Protein AF-A0A6N8VXS3-F1 (afdb_monomer)

Secondary structure (DSSP, 8-state):
--SS---HHHHTT----HHHHHHHHHHHHHHHHHHHHHHT-SSGGGTTT-GGG--PPPPPTT-GGGG---HHHHPPP---TTS-SS----S----S---HHHHHHHHHHHHHHHT--B-------TT--STTHHHHHHHHHHHTTT-SPTTSB-

Nearest PDB structures (foldseek):
  6s6u-assembly1_A  TM=8.192E-01  e=1.376E-05  Azospirillum brasilense
  7mfm-assembly1_G  TM=8.633E-01  e=5.269E-05  Bacillus subtilis
  1ofd-assembly2_B  TM=7.639E-01  e=1.146E-05  Synechocystis sp. PCC 6803
  1ofe-assembly2_B  TM=7.654E-01  e=9.701E-05  Synechocystis sp. PCC 6803
  1ea0-assembly2_B  TM=8.377E-01  e=3.093E-04  Azospirillum brasilense

Radius of gyration: 27.52 Å; Cα contacts (8 Å, |Δi|>4): 90; chains: 1; bounding box: 52×42×77 Å

Sequence (154 aa):
MGVATQREDLRAKYFGKPQMLIDFLLHVAEEVRVILAELGYRSLDEIIGRTDLLQQVPPRSGERAGLVDLAQLLAPIEADPEFPRMRVQERNDRRHDIPLDDELLPILEPHIAREEHISAKFDISNEHRTVGARVSGRIAQQYGDLGMQRGTIE

Mean predicted aligned error: 8.34 Å

Structure (mmCIF, N/CA/C/O backbone):
data_AF-A0A6N8VXS3-F1
#
_entry.id   AF-A0A6N8VXS3-F1
#
loop_
_atom_site.group_PDB
_atom_site.id
_atom_site.type_symbol
_atom_site.label_atom_id
_atom_site.label_alt_id
_atom_site.label_comp_id
_atom_site.label_asym_id
_atom_site.label_entity_id
_atom_site.label_seq_id
_atom_site.pdbx_PDB_ins_code
_atom_site.Cartn_x
_atom_site.Cartn_y
_atom_site.Cartn_z
_atom_site.occupancy
_atom_site.B_iso_or_equiv
_atom_site.auth_seq_id
_atom_site.auth_comp_id
_atom_site.auth_asym_id
_atom_site.auth_atom_id
_atom_site.pdbx_PDB_model_num
ATOM 1 N N . MET A 1 1 ? -18.616 -15.474 -15.765 1.00 78.69 1 MET A N 1
ATOM 2 C CA . MET A 1 1 ? -17.368 -15.122 -15.061 1.00 78.69 1 MET A CA 1
ATOM 3 C C . MET A 1 1 ? -17.604 -14.704 -13.615 1.00 78.69 1 MET A C 1
ATOM 5 O O . MET A 1 1 ? -16.757 -15.015 -12.799 1.00 78.69 1 MET A O 1
ATOM 9 N N . GLY A 1 2 ? -18.711 -14.028 -13.266 1.00 90.94 2 GLY A N 1
ATOM 10 C CA . GLY A 1 2 ? -19.052 -13.787 -11.852 1.00 90.94 2 GLY A CA 1
ATOM 11 C C . GLY A 1 2 ? -18.126 -12.832 -11.093 1.00 90.94 2 GLY A C 1
ATOM 12 O O . GLY A 1 2 ? -18.222 -12.761 -9.878 1.00 90.94 2 GLY A O 1
ATOM 13 N N . VAL A 1 3 ? -17.241 -12.118 -11.800 1.00 93.31 3 VAL A N 1
ATOM 14 C CA . VAL A 1 3 ? -16.172 -11.293 -11.211 1.00 93.31 3 VAL A CA 1
ATOM 15 C C . VAL A 1 3 ? -16.710 -9.965 -10.667 1.00 93.31 3 VAL A C 1
ATOM 17 O O . VAL A 1 3 ? -16.584 -9.688 -9.484 1.00 93.31 3 VAL A O 1
ATOM 20 N N . ALA A 1 4 ? -17.344 -9.149 -11.512 1.00 95.94 4 ALA A N 1
ATOM 21 C CA . ALA A 1 4 ? -17.826 -7.810 -11.156 1.00 95.94 4 ALA A CA 1
ATOM 22 C C . ALA A 1 4 ? -19.364 -7.760 -11.130 1.00 95.94 4 ALA A C 1
ATOM 24 O O . ALA A 1 4 ? -19.996 -7.062 -11.920 1.00 95.94 4 ALA A O 1
ATOM 25 N N . THR A 1 5 ? -19.995 -8.578 -10.286 1.00 95.75 5 THR A N 1
ATOM 26 C CA . THR A 1 5 ? -21.462 -8.647 -10.190 1.00 95.75 5 THR A CA 1
ATOM 27 C C . THR A 1 5 ? -21.926 -9.067 -8.801 1.00 95.75 5 THR A C 1
ATOM 29 O O . THR A 1 5 ? -21.273 -9.873 -8.146 1.00 95.75 5 THR A O 1
ATOM 32 N N . GLN A 1 6 ? -23.078 -8.546 -8.369 1.00 96.75 6 GLN A N 1
ATOM 33 C CA . GLN A 1 6 ? -23.727 -8.930 -7.108 1.00 96.75 6 GLN A CA 1
ATOM 34 C C . GLN A 1 6 ? -24.830 -9.980 -7.290 1.00 96.75 6 GLN A C 1
ATOM 36 O O . GLN A 1 6 ? -25.273 -10.577 -6.313 1.00 96.75 6 GLN A O 1
ATOM 41 N N . ARG A 1 7 ? -25.253 -10.243 -8.534 1.00 97.50 7 ARG A N 1
ATOM 42 C CA . ARG A 1 7 ? -26.270 -11.253 -8.845 1.00 97.50 7 ARG A CA 1
ATOM 43 C C . ARG A 1 7 ? -25.775 -12.655 -8.488 1.00 97.50 7 ARG A C 1
ATOM 45 O O . ARG A 1 7 ? -24.733 -13.084 -8.988 1.00 97.50 7 ARG A O 1
ATOM 52 N N . GLU A 1 8 ? -26.542 -13.376 -7.675 1.00 96.56 8 GLU A N 1
ATOM 53 C CA . GLU A 1 8 ? -26.172 -14.700 -7.156 1.00 96.56 8 GLU A CA 1
ATOM 54 C C . GLU A 1 8 ? -25.909 -15.724 -8.269 1.00 96.56 8 GLU A C 1
ATOM 56 O O . GLU A 1 8 ? -24.877 -16.397 -8.262 1.00 96.56 8 GLU A O 1
ATOM 61 N N . ASP A 1 9 ? -26.777 -15.768 -9.286 1.00 96.44 9 ASP A N 1
ATOM 62 C CA . ASP A 1 9 ? -26.673 -16.688 -10.426 1.00 96.44 9 ASP A CA 1
ATOM 63 C C . ASP A 1 9 ? -25.391 -16.483 -11.250 1.00 96.44 9 ASP A C 1
ATOM 65 O O . ASP A 1 9 ? -24.865 -17.418 -11.862 1.00 96.44 9 ASP A O 1
ATOM 69 N N . LEU A 1 10 ? -24.866 -15.256 -11.269 1.00 96.31 10 LEU A N 1
ATOM 70 C CA . LEU A 1 10 ? -23.621 -14.926 -11.949 1.00 96.31 10 LEU A CA 1
ATOM 71 C C . LEU A 1 10 ? -22.402 -15.132 -11.046 1.00 96.31 10 LEU A C 1
ATOM 73 O O . LEU A 1 10 ? -21.382 -15.603 -11.551 1.00 96.31 10 LEU A O 1
ATOM 77 N N . ARG A 1 11 ? -22.500 -14.834 -9.742 1.00 96.31 11 ARG A N 1
ATOM 78 C CA . ARG A 1 11 ? -21.437 -15.075 -8.745 1.00 96.31 11 ARG A CA 1
ATOM 79 C C . ARG A 1 11 ? -21.108 -16.558 -8.600 1.00 96.31 1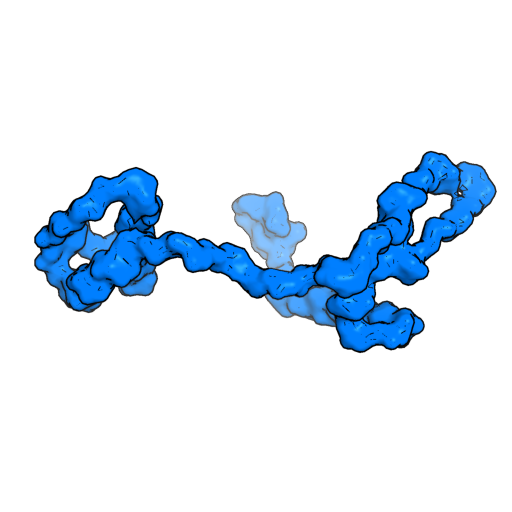1 ARG A C 1
ATOM 81 O O . ARG A 1 11 ? -19.934 -16.903 -8.536 1.00 96.31 11 ARG A O 1
ATOM 88 N N . ALA A 1 12 ? -22.114 -17.433 -8.663 1.00 95.75 12 ALA A N 1
ATOM 89 C CA . ALA A 1 12 ? -21.925 -18.887 -8.646 1.00 95.75 12 ALA A CA 1
ATOM 90 C C . ALA A 1 12 ? -21.040 -19.411 -9.800 1.00 95.75 12 ALA A C 1
ATOM 92 O O . ALA A 1 12 ? -20.533 -20.526 -9.738 1.00 95.75 12 ALA A O 1
ATOM 93 N N . LYS A 1 13 ? -20.828 -18.608 -10.853 1.00 96.00 13 LYS A N 1
ATOM 94 C CA . LYS A 1 13 ? -19.974 -18.942 -12.004 1.00 96.00 13 LYS A CA 1
ATOM 95 C C . LYS A 1 13 ? -18.514 -18.490 -11.833 1.00 96.00 13 LYS A C 1
ATOM 97 O O . LYS A 1 13 ? -17.754 -18.586 -12.798 1.00 96.00 13 LYS A O 1
ATOM 102 N N . TYR A 1 14 ? -18.131 -17.922 -10.685 1.00 96.00 14 TYR A N 1
ATOM 103 C CA . TYR A 1 14 ? -16.747 -17.529 -10.408 1.00 96.00 14 TYR A CA 1
ATOM 104 C C . TYR A 1 14 ? -15.911 -18.753 -10.018 1.00 96.00 14 TYR A C 1
ATOM 106 O O . TYR A 1 14 ? -16.255 -19.480 -9.093 1.00 96.00 14 TYR A O 1
ATOM 114 N N . PHE A 1 15 ? -14.802 -18.969 -10.723 1.00 95.00 15 PHE A N 1
ATOM 115 C CA . PHE A 1 15 ? -13.910 -20.119 -10.526 1.00 95.00 15 PHE A CA 1
ATOM 116 C C . PHE A 1 15 ? -12.497 -19.717 -10.079 1.00 95.00 15 PHE A C 1
ATOM 118 O O . PHE A 1 15 ? -11.637 -20.585 -9.919 1.00 95.00 15 PHE A O 1
ATOM 125 N N . GLY A 1 16 ? -12.236 -18.415 -9.918 1.00 94.81 16 GLY A N 1
ATOM 126 C CA . GLY A 1 16 ? -10.916 -17.919 -9.550 1.00 94.81 16 GLY A CA 1
ATOM 127 C C . GLY A 1 16 ? -10.519 -18.398 -8.156 1.00 94.81 16 GLY A C 1
ATOM 128 O O . GLY A 1 16 ? -11.300 -18.316 -7.208 1.00 94.81 16 GLY A O 1
ATOM 129 N N . LYS A 1 17 ? -9.293 -18.903 -8.030 1.00 96.06 17 LYS A N 1
ATOM 130 C CA . LYS A 1 17 ? -8.720 -19.344 -6.754 1.00 96.06 17 LYS A CA 1
ATOM 131 C C . LYS A 1 17 ? -7.609 -18.384 -6.339 1.00 96.06 17 LYS A C 1
ATOM 133 O O . LYS A 1 17 ? -6.898 -17.913 -7.226 1.00 96.06 17 LYS A O 1
ATOM 138 N N . PRO A 1 18 ? -7.379 -18.159 -5.033 1.00 97.62 18 PRO A N 1
ATOM 139 C CA . PRO A 1 18 ? -6.227 -17.386 -4.564 1.00 97.62 18 PRO A CA 1
ATOM 140 C C . PRO A 1 18 ? -4.902 -17.849 -5.187 1.00 97.62 18 PRO A C 1
ATOM 142 O O . PRO A 1 18 ? -4.094 -17.019 -5.588 1.00 97.62 18 PRO A O 1
ATOM 145 N N . GLN A 1 19 ? -4.737 -19.164 -5.382 1.00 98.00 19 GLN A N 1
ATOM 146 C CA . GLN A 1 19 ? -3.561 -19.744 -6.033 1.00 98.00 19 GLN A CA 1
ATOM 147 C C . GLN A 1 19 ? -3.300 -19.174 -7.434 1.00 98.00 19 GLN A C 1
ATOM 149 O O . GLN A 1 19 ? -2.161 -18.887 -7.763 1.00 98.00 19 GLN A O 1
ATOM 154 N N . MET A 1 20 ? -4.345 -18.923 -8.230 1.00 97.88 20 MET A N 1
ATOM 155 C CA . MET A 1 20 ? -4.186 -18.386 -9.588 1.00 97.88 20 MET A CA 1
ATOM 156 C C . MET A 1 20 ? -3.571 -16.979 -9.581 1.00 97.88 20 MET A C 1
ATOM 158 O O . MET A 1 20 ? -2.829 -16.634 -10.494 1.00 97.88 20 MET A O 1
ATOM 162 N N . LEU A 1 21 ? -3.864 -16.169 -8.554 1.00 97.56 21 LEU A N 1
ATOM 163 C CA . LEU A 1 21 ? -3.263 -14.843 -8.386 1.00 97.56 21 LEU A CA 1
ATOM 164 C C . LEU A 1 21 ? -1.810 -14.944 -7.909 1.00 97.56 21 LEU A C 1
ATOM 166 O O . LEU A 1 21 ? -0.960 -14.199 -8.390 1.00 97.56 21 LEU A O 1
ATOM 170 N N . ILE A 1 22 ? -1.534 -15.866 -6.984 1.00 98.31 22 ILE A N 1
ATOM 171 C CA . ILE A 1 22 ? -0.176 -16.139 -6.500 1.00 98.31 22 ILE A CA 1
ATOM 172 C C . ILE A 1 22 ? 0.710 -16.570 -7.671 1.00 98.31 22 ILE A C 1
ATOM 174 O O . ILE A 1 22 ? 1.750 -15.960 -7.895 1.00 98.31 22 ILE A O 1
ATOM 178 N N . ASP A 1 23 ? 0.265 -17.554 -8.454 1.00 98.44 23 ASP A N 1
ATOM 179 C CA . ASP A 1 23 ? 1.007 -18.070 -9.607 1.00 98.44 23 ASP A CA 1
ATOM 180 C C . ASP A 1 23 ? 1.253 -16.968 -10.645 1.00 98.44 23 ASP A C 1
ATOM 182 O O . ASP A 1 23 ? 2.361 -16.831 -11.157 1.00 98.44 23 ASP A O 1
ATOM 186 N N . PHE A 1 24 ? 0.246 -16.132 -10.922 1.00 98.38 24 PHE A N 1
ATOM 187 C CA . PHE A 1 24 ? 0.402 -14.982 -11.812 1.00 98.38 24 PHE A CA 1
ATOM 188 C C . PHE A 1 24 ? 1.497 -14.019 -11.328 1.00 98.38 24 PHE A C 1
ATOM 190 O O . PHE A 1 24 ? 2.395 -13.684 -12.098 1.00 98.38 24 PHE A O 1
ATOM 197 N N . LEU A 1 25 ? 1.457 -13.598 -10.059 1.00 98.62 25 LEU A N 1
ATOM 198 C CA . LEU A 1 25 ? 2.448 -12.667 -9.508 1.00 98.62 25 LEU A CA 1
ATOM 199 C C . LEU A 1 25 ? 3.851 -13.285 -9.441 1.00 98.62 25 LEU A C 1
ATOM 201 O O . LEU A 1 25 ? 4.830 -12.574 -9.658 1.00 98.62 25 LEU A O 1
ATOM 205 N N . LEU A 1 26 ? 3.958 -14.595 -9.191 1.00 98.50 26 LEU A N 1
ATOM 206 C CA . LEU A 1 26 ? 5.231 -15.318 -9.234 1.00 98.50 26 LEU A CA 1
ATOM 207 C C . LEU A 1 26 ? 5.820 -15.349 -10.646 1.00 98.50 26 LEU A C 1
ATOM 209 O O . LEU A 1 26 ? 7.011 -15.098 -10.800 1.00 98.50 26 LEU A O 1
ATOM 213 N N . HIS A 1 27 ? 5.007 -15.594 -11.677 1.00 98.56 27 HIS A N 1
ATOM 214 C CA . HIS A 1 27 ? 5.481 -15.549 -13.062 1.00 98.56 27 HIS A CA 1
ATOM 215 C C . HIS A 1 27 ? 5.920 -14.143 -13.479 1.00 98.56 27 HIS A C 1
ATOM 217 O O . HIS A 1 27 ? 6.970 -14.004 -14.098 1.00 98.56 27 HIS A O 1
ATOM 223 N N . VAL A 1 28 ? 5.173 -13.103 -13.089 1.00 98.50 28 VAL A N 1
ATOM 224 C CA . VAL A 1 28 ? 5.583 -11.707 -13.318 1.00 98.50 28 VAL A CA 1
ATOM 225 C C . VAL A 1 28 ? 6.918 -11.417 -12.626 1.00 98.50 28 VAL A C 1
ATOM 227 O O . VAL A 1 28 ? 7.806 -10.816 -13.224 1.00 98.50 28 VAL A O 1
ATOM 230 N N . ALA A 1 29 ? 7.090 -11.860 -11.378 1.00 98.44 29 ALA A N 1
ATOM 231 C CA . ALA A 1 29 ? 8.345 -11.679 -10.654 1.00 98.44 29 ALA A CA 1
ATOM 232 C C . ALA A 1 29 ? 9.515 -12.420 -11.323 1.00 98.44 29 ALA A C 1
ATOM 234 O O . ALA A 1 29 ? 10.616 -11.878 -11.388 1.00 98.44 29 ALA A O 1
ATOM 235 N N . GLU A 1 30 ? 9.288 -13.629 -11.838 1.00 98.50 30 GLU A N 1
ATOM 236 C CA . GLU A 1 30 ? 10.316 -14.398 -12.544 1.00 98.50 30 GLU A CA 1
ATOM 237 C C . GLU A 1 30 ? 10.714 -13.738 -13.869 1.00 98.50 30 GLU A C 1
ATOM 239 O O . GLU A 1 30 ? 11.902 -13.593 -14.145 1.00 98.50 30 GLU A O 1
ATOM 244 N N . GLU A 1 31 ? 9.750 -13.247 -14.650 1.00 98.44 31 GLU A N 1
ATOM 245 C CA . GLU A 1 31 ? 10.023 -12.499 -15.883 1.00 98.44 31 GLU A CA 1
ATOM 246 C C . GLU A 1 31 ? 10.864 -11.245 -15.604 1.00 98.44 31 GLU A C 1
ATOM 248 O O . GLU A 1 31 ? 11.868 -11.000 -16.273 1.00 98.44 31 GLU A O 1
ATOM 253 N N . VAL A 1 32 ? 10.528 -10.496 -14.549 1.00 98.44 32 VAL A N 1
ATOM 254 C CA . VAL A 1 32 ? 11.330 -9.347 -14.104 1.00 98.44 32 VAL A CA 1
ATOM 255 C C . VAL A 1 32 ? 12.764 -9.764 -13.761 1.00 98.44 32 VAL A C 1
ATOM 257 O O . VAL A 1 32 ? 13.705 -9.061 -14.127 1.00 98.44 32 VAL A O 1
ATOM 260 N N . ARG A 1 33 ? 12.967 -10.905 -13.089 1.00 98.38 33 ARG A N 1
ATOM 261 C CA . ARG A 1 33 ? 14.312 -11.412 -12.759 1.00 98.38 33 ARG A CA 1
ATOM 262 C C . ARG A 1 33 ? 15.110 -11.797 -13.999 1.00 98.38 33 ARG A C 1
ATOM 264 O O . ARG A 1 33 ? 16.309 -11.525 -14.033 1.00 98.38 33 ARG A O 1
ATOM 271 N N . VAL A 1 34 ? 14.465 -12.401 -14.996 1.00 98.50 34 VAL A N 1
ATOM 272 C CA . VAL A 1 34 ? 15.098 -12.719 -16.284 1.00 98.50 34 VAL A CA 1
ATOM 273 C C . VAL A 1 34 ? 15.556 -11.436 -16.973 1.00 98.50 34 VAL A C 1
ATOM 275 O O . VAL A 1 34 ? 16.731 -11.327 -17.309 1.00 98.50 34 VAL A O 1
ATOM 278 N N . ILE A 1 35 ? 14.683 -10.429 -17.081 1.00 98.31 35 ILE A N 1
ATOM 2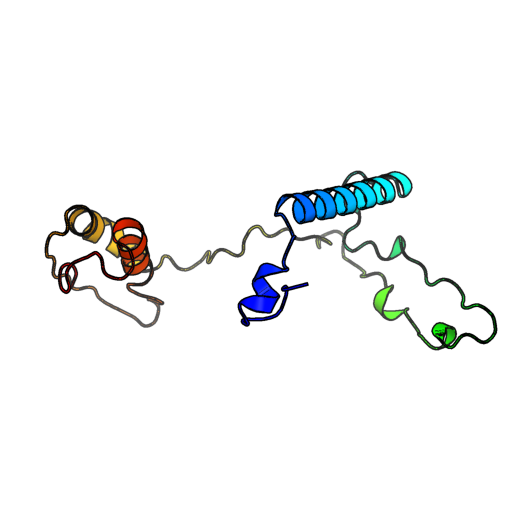79 C CA . ILE A 1 35 ? 15.020 -9.133 -17.694 1.00 98.31 35 ILE A CA 1
ATOM 280 C C . ILE A 1 35 ? 16.170 -8.446 -16.943 1.00 98.31 35 ILE A C 1
ATOM 282 O O . ILE A 1 35 ? 17.106 -7.942 -17.562 1.00 98.31 35 ILE A O 1
ATOM 286 N N . LEU A 1 36 ? 16.149 -8.447 -15.605 1.00 98.38 36 LEU A N 1
ATOM 287 C CA . LEU A 1 36 ? 17.248 -7.903 -14.800 1.00 98.38 36 LEU A CA 1
ATOM 288 C C . LEU A 1 36 ? 18.576 -8.605 -15.107 1.00 98.38 36 LEU A C 1
ATOM 290 O O . LEU A 1 36 ? 19.587 -7.931 -15.301 1.00 98.38 36 LEU A O 1
ATOM 294 N N . ALA A 1 37 ? 18.570 -9.937 -15.196 1.00 98.00 37 ALA A N 1
ATOM 295 C CA . ALA A 1 37 ? 19.760 -10.720 -15.509 1.00 98.00 37 ALA A CA 1
ATOM 296 C C . ALA A 1 37 ? 20.277 -10.458 -16.933 1.00 98.00 37 ALA A C 1
ATOM 298 O O . ALA A 1 37 ? 21.488 -10.332 -17.115 1.00 98.00 37 ALA A O 1
ATOM 299 N N . GLU A 1 38 ? 19.387 -10.322 -17.921 1.00 98.06 38 GLU A N 1
ATOM 300 C CA . GLU A 1 38 ? 19.740 -9.948 -19.300 1.00 98.06 38 GLU A CA 1
ATOM 301 C C . GLU A 1 38 ? 20.402 -8.566 -19.372 1.00 98.06 38 GLU A C 1
ATOM 303 O O . GLU A 1 38 ? 21.347 -8.366 -20.135 1.00 98.06 38 GLU A O 1
ATOM 308 N N . LEU A 1 39 ? 19.951 -7.629 -18.535 1.00 97.31 39 LEU A N 1
ATOM 309 C CA . LEU A 1 39 ? 20.536 -6.295 -18.407 1.00 97.31 39 LEU A CA 1
ATOM 310 C C . LEU A 1 39 ? 21.793 -6.260 -17.512 1.00 97.31 39 LEU A C 1
ATOM 312 O O . LEU A 1 39 ? 22.480 -5.241 -17.472 1.00 97.31 39 LEU A O 1
ATOM 316 N N . GLY A 1 40 ? 22.117 -7.352 -16.810 1.00 97.81 40 GLY A N 1
ATOM 317 C CA . GLY A 1 40 ? 23.293 -7.467 -15.939 1.00 97.81 40 GLY A CA 1
ATOM 318 C C . GLY A 1 40 ? 23.113 -6.950 -14.504 1.00 97.81 40 GLY A C 1
ATOM 319 O O . GLY A 1 40 ? 24.110 -6.720 -13.818 1.00 97.81 40 GLY A O 1
ATOM 320 N N . TYR A 1 41 ? 21.874 -6.792 -14.037 1.00 97.31 41 TYR A N 1
ATOM 321 C CA . TYR A 1 41 ? 21.524 -6.284 -12.705 1.00 97.31 41 TYR A CA 1
ATOM 322 C C . TYR A 1 41 ? 20.974 -7.381 -11.791 1.00 97.31 41 TYR A C 1
ATOM 324 O O . TYR A 1 41 ? 20.427 -8.385 -12.249 1.00 97.31 41 TYR A O 1
ATOM 332 N N . ARG A 1 42 ? 21.118 -7.206 -10.472 1.00 96.62 42 ARG A N 1
ATOM 333 C CA . ARG A 1 42 ? 20.713 -8.225 -9.480 1.00 96.62 42 ARG A CA 1
ATOM 334 C C . ARG A 1 42 ? 19.419 -7.883 -8.748 1.00 96.62 42 ARG A C 1
ATOM 336 O O . ARG A 1 42 ? 18.824 -8.767 -8.131 1.00 96.62 42 ARG A O 1
ATOM 343 N N . SER A 1 43 ? 18.977 -6.631 -8.814 1.00 95.06 43 SER A N 1
ATOM 344 C CA . SER A 1 43 ? 17.793 -6.138 -8.115 1.00 95.06 43 SER A CA 1
ATOM 345 C C . SER A 1 43 ? 17.122 -4.984 -8.861 1.00 95.06 43 SER A C 1
ATOM 347 O O . SER A 1 43 ? 17.754 -4.285 -9.651 1.00 95.06 43 SER A O 1
ATOM 349 N N . LEU A 1 44 ? 15.833 -4.761 -8.581 1.00 94.44 44 LEU A N 1
ATOM 350 C CA . LEU A 1 44 ? 15.107 -3.596 -9.098 1.00 94.44 44 LEU A CA 1
ATOM 351 C C . LEU A 1 44 ? 15.719 -2.276 -8.614 1.00 94.44 44 LEU A C 1
ATOM 353 O O . LEU A 1 44 ? 15.764 -1.314 -9.376 1.00 94.44 44 LEU A O 1
ATOM 357 N N . ASP A 1 45 ? 16.231 -2.239 -7.383 1.00 90.62 45 ASP A N 1
ATOM 358 C CA . ASP A 1 45 ? 16.815 -1.034 -6.782 1.00 90.62 45 ASP A CA 1
ATOM 359 C C . ASP A 1 45 ? 18.028 -0.508 -7.572 1.00 90.62 45 ASP A C 1
ATOM 361 O O . ASP A 1 45 ? 18.274 0.696 -7.592 1.00 90.62 45 ASP 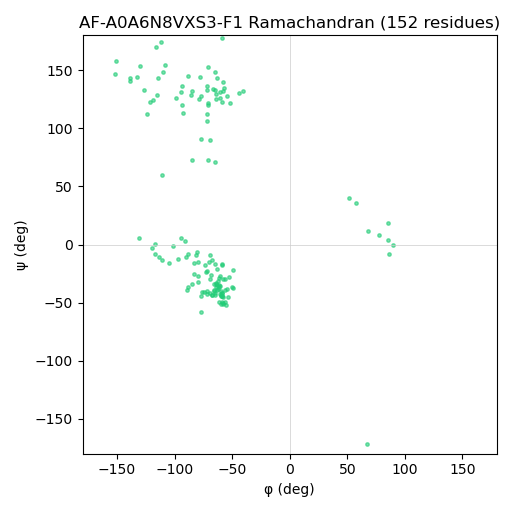A O 1
ATOM 365 N N . GLU A 1 46 ? 18.743 -1.377 -8.294 1.00 90.19 46 GLU A N 1
ATOM 366 C CA . GLU A 1 46 ? 19.864 -0.984 -9.159 1.00 90.19 46 GLU A CA 1
ATOM 367 C C . GLU A 1 46 ? 19.429 -0.253 -10.442 1.00 90.19 46 GLU A C 1
ATOM 369 O O . GLU A 1 46 ? 20.230 0.486 -11.025 1.00 90.19 46 GLU A O 1
ATOM 374 N N . ILE A 1 47 ? 18.184 -0.456 -10.893 1.00 91.56 47 ILE A N 1
ATOM 375 C CA . ILE A 1 47 ? 17.682 0.063 -12.176 1.00 91.56 47 ILE A CA 1
ATOM 376 C C . ILE A 1 47 ? 16.580 1.120 -12.035 1.00 91.56 47 ILE A C 1
ATOM 378 O O . ILE A 1 47 ? 16.233 1.778 -13.017 1.00 91.56 47 ILE A O 1
ATOM 382 N N . ILE A 1 48 ? 16.027 1.326 -10.835 1.00 90.25 48 ILE A N 1
ATOM 383 C CA . ILE A 1 48 ? 15.029 2.376 -10.595 1.00 90.25 48 ILE A CA 1
ATOM 384 C C . ILE A 1 48 ? 15.631 3.747 -10.948 1.00 90.25 48 ILE A C 1
ATOM 386 O O . ILE A 1 48 ? 16.670 4.155 -10.433 1.00 90.25 48 ILE A O 1
ATOM 390 N N . GLY A 1 49 ? 14.970 4.458 -11.868 1.00 86.19 49 GLY A N 1
ATOM 391 C CA . GLY A 1 49 ? 15.406 5.773 -12.349 1.00 86.19 49 GLY A CA 1
ATOM 392 C C . GLY A 1 49 ? 16.557 5.755 -13.369 1.00 86.19 49 GLY A C 1
ATOM 393 O O . GLY A 1 49 ? 17.081 6.819 -13.701 1.00 86.19 49 GLY A O 1
ATOM 394 N N . ARG A 1 50 ? 16.971 4.585 -13.880 1.00 88.19 50 ARG A N 1
ATOM 395 C CA . ARG A 1 50 ? 17.986 4.451 -14.943 1.00 88.19 50 ARG A CA 1
ATOM 396 C C . ARG A 1 50 ? 17.369 4.589 -16.338 1.00 88.19 50 ARG A C 1
ATOM 398 O O . ARG A 1 50 ? 17.221 3.612 -17.068 1.00 88.19 50 ARG A O 1
ATOM 405 N N . THR A 1 51 ? 16.993 5.814 -16.715 1.00 90.19 51 THR A N 1
ATOM 406 C CA . THR A 1 51 ? 16.441 6.105 -18.055 1.00 90.19 51 THR A CA 1
ATOM 407 C C . THR A 1 51 ? 17.434 5.829 -19.183 1.00 90.19 51 THR A C 1
ATOM 409 O O . THR A 1 51 ? 17.018 5.573 -20.305 1.00 90.19 51 THR A O 1
ATOM 412 N N . ASP A 1 52 ? 18.733 5.795 -18.880 1.00 90.12 52 ASP A N 1
ATOM 413 C CA . ASP A 1 52 ? 19.805 5.431 -19.808 1.00 90.12 52 ASP A CA 1
ATOM 414 C C . ASP A 1 52 ? 19.750 3.968 -20.285 1.00 90.12 52 ASP A C 1
ATOM 416 O O . ASP A 1 52 ? 20.351 3.638 -21.304 1.00 90.12 52 ASP A O 1
ATOM 420 N N . LEU A 1 53 ? 19.001 3.098 -19.596 1.00 92.69 53 LEU A N 1
ATOM 421 C CA . LEU A 1 53 ? 18.735 1.723 -20.041 1.00 92.69 53 LEU A CA 1
ATOM 422 C C . LEU A 1 53 ? 17.623 1.639 -21.096 1.00 92.69 53 LEU A C 1
ATOM 424 O O . LEU A 1 53 ? 17.354 0.561 -21.626 1.00 92.69 53 LEU A O 1
ATOM 428 N N . LEU A 1 54 ? 16.952 2.754 -21.390 1.00 93.69 54 LEU A N 1
ATOM 429 C CA . LEU A 1 54 ? 15.821 2.823 -22.304 1.00 93.69 54 LEU A CA 1
ATOM 430 C C . LEU A 1 54 ? 16.177 3.659 -23.534 1.00 93.69 54 LEU A C 1
ATOM 432 O O . LEU A 1 54 ? 16.836 4.691 -23.451 1.00 93.69 54 LEU A O 1
ATOM 436 N N . GLN A 1 55 ? 15.673 3.236 -24.691 1.00 91.75 55 GLN A N 1
ATOM 437 C CA . GLN A 1 55 ? 15.758 4.005 -25.929 1.00 91.75 55 GLN A CA 1
ATOM 438 C C . GLN A 1 55 ? 14.441 3.929 -26.694 1.00 91.75 55 GLN A C 1
ATOM 440 O O . GLN A 1 55 ? 13.786 2.884 -26.734 1.00 91.75 55 GLN A O 1
ATOM 445 N N . GLN A 1 56 ? 14.056 5.034 -27.332 1.00 89.81 56 GLN A N 1
ATOM 446 C CA . GLN A 1 56 ? 12.919 5.031 -28.241 1.00 89.81 56 GLN A CA 1
ATOM 447 C C . GLN A 1 56 ? 13.291 4.266 -29.514 1.00 89.81 56 GLN A C 1
ATOM 449 O O . GLN A 1 56 ? 14.219 4.636 -30.232 1.00 89.81 56 GLN A O 1
ATOM 454 N N . VAL A 1 57 ? 12.552 3.195 -29.804 1.00 88.94 57 VAL A N 1
ATOM 455 C CA . VAL A 1 57 ? 12.740 2.424 -31.037 1.00 88.94 57 VAL A CA 1
ATOM 456 C C . VAL A 1 57 ? 12.224 3.246 -32.227 1.00 88.94 57 VAL A C 1
ATOM 458 O O . VAL A 1 57 ? 11.110 3.774 -32.148 1.00 88.94 57 VAL A O 1
ATOM 461 N N . PRO A 1 58 ? 12.985 3.353 -33.336 1.00 83.00 58 PRO A N 1
ATOM 462 C CA . PRO A 1 58 ? 12.521 4.047 -34.530 1.00 83.00 58 PRO A CA 1
ATOM 463 C C . PRO A 1 58 ? 11.206 3.444 -35.056 1.00 83.00 58 PRO A C 1
ATOM 465 O O . PRO A 1 58 ? 11.099 2.217 -35.158 1.00 83.00 58 PRO A O 1
ATOM 468 N N . PRO A 1 59 ? 10.211 4.273 -35.416 1.00 81.88 59 PRO A N 1
ATOM 469 C CA . PRO A 1 59 ? 8.947 3.788 -35.962 1.00 81.88 59 PRO A CA 1
ATOM 470 C C . PRO A 1 59 ? 9.179 3.100 -37.310 1.00 81.88 59 PRO A C 1
ATOM 472 O O . PRO A 1 59 ? 10.049 3.506 -38.090 1.00 81.88 59 PRO A O 1
ATOM 475 N N . ARG A 1 60 ? 8.364 2.093 -37.643 1.00 79.88 60 ARG A N 1
ATOM 476 C CA . ARG A 1 60 ? 8.347 1.590 -39.024 1.00 79.88 60 ARG A CA 1
ATOM 477 C C . ARG A 1 60 ? 7.679 2.635 -39.923 1.00 79.88 60 ARG A C 1
ATOM 479 O O . ARG A 1 60 ? 6.861 3.440 -39.474 1.00 79.88 60 ARG A O 1
ATOM 486 N N . SER A 1 61 ? 8.052 2.653 -41.203 1.00 71.69 61 SER A N 1
ATOM 487 C CA . SER A 1 61 ? 7.553 3.657 -42.153 1.00 71.69 61 SER A CA 1
ATOM 488 C C . SER A 1 61 ? 6.017 3.697 -42.177 1.00 71.69 61 SER A C 1
ATOM 490 O O . SER A 1 61 ? 5.373 2.663 -42.344 1.00 71.69 61 SER A O 1
ATOM 492 N N . GLY A 1 62 ? 5.437 4.890 -42.002 1.00 69.50 62 GLY A N 1
ATOM 493 C CA . GLY A 1 62 ? 3.986 5.118 -42.023 1.00 69.50 62 GLY A CA 1
ATOM 494 C C . GLY A 1 62 ? 3.266 4.982 -40.675 1.00 69.50 62 GLY A C 1
ATOM 495 O O . GLY A 1 62 ? 2.053 5.190 -40.617 1.00 69.50 62 GLY A O 1
ATOM 496 N N . GLU A 1 63 ? 3.970 4.673 -39.582 1.00 78.00 63 GLU A N 1
ATOM 497 C CA . GLU A 1 63 ? 3.350 4.522 -38.263 1.00 78.00 63 GLU A CA 1
ATOM 498 C C . GLU A 1 63 ? 3.203 5.859 -37.520 1.00 78.00 63 GLU A C 1
ATOM 500 O O . GLU A 1 63 ? 4.158 6.617 -37.347 1.00 78.00 63 GLU A O 1
ATOM 505 N N . ARG A 1 64 ? 2.003 6.109 -36.971 1.00 81.88 64 ARG A N 1
ATOM 506 C CA . ARG A 1 64 ? 1.724 7.260 -36.085 1.00 81.88 64 ARG A CA 1
ATOM 507 C C . ARG A 1 64 ? 2.607 7.284 -34.832 1.00 81.88 64 ARG A C 1
ATOM 509 O O . ARG A 1 64 ? 2.732 8.334 -34.214 1.00 81.88 64 ARG A O 1
ATOM 516 N N . ALA A 1 65 ? 3.227 6.157 -34.476 1.00 78.31 65 ALA A N 1
ATOM 517 C CA . ALA A 1 65 ? 4.186 6.052 -33.380 1.00 78.31 65 ALA A CA 1
ATOM 518 C C . ALA A 1 65 ? 5.369 7.026 -33.534 1.00 78.31 65 ALA A C 1
ATOM 520 O O . ALA A 1 65 ? 5.877 7.522 -32.535 1.00 78.31 65 ALA A O 1
ATOM 521 N N . GLY A 1 66 ? 5.749 7.372 -34.771 1.00 77.31 66 GLY A N 1
ATOM 522 C CA . GLY A 1 66 ? 6.799 8.358 -35.044 1.00 77.31 66 GLY A CA 1
ATOM 523 C C . GLY A 1 66 ? 6.447 9.804 -34.706 1.00 77.31 66 GLY A C 1
ATOM 524 O O . GLY A 1 66 ? 7.315 10.665 -34.769 1.00 77.31 66 GLY A O 1
ATOM 525 N N . LEU A 1 67 ? 5.185 10.080 -34.369 1.00 83.44 67 LEU A N 1
ATOM 526 C CA . LEU A 1 67 ? 4.721 11.409 -33.968 1.00 83.44 67 LEU A CA 1
ATOM 527 C C . LEU A 1 67 ? 4.872 11.654 -32.461 1.00 83.44 67 LEU A C 1
ATOM 529 O O . LEU A 1 67 ? 4.621 12.765 -32.003 1.00 83.44 67 LEU A O 1
ATOM 533 N N . VAL A 1 68 ? 5.220 10.623 -31.685 1.00 88.31 68 VAL A N 1
ATOM 534 C CA . VAL A 1 68 ? 5.367 10.723 -30.232 1.00 88.31 68 VAL A CA 1
ATOM 535 C C . VAL A 1 68 ? 6.822 11.019 -29.897 1.00 88.31 68 VAL A C 1
ATOM 537 O O . VAL A 1 68 ? 7.705 10.219 -30.199 1.00 88.31 68 VAL A O 1
ATOM 540 N N . ASP A 1 69 ? 7.056 12.150 -29.240 1.00 88.81 69 ASP A N 1
ATOM 541 C CA . ASP A 1 69 ? 8.358 12.507 -28.684 1.00 88.81 69 ASP A CA 1
ATOM 542 C C . ASP A 1 69 ? 8.448 12.037 -27.223 1.00 88.81 69 ASP A C 1
ATOM 544 O O . ASP A 1 69 ? 7.711 12.519 -26.358 1.00 88.81 69 ASP A O 1
ATOM 548 N N . LEU A 1 70 ? 9.331 11.067 -26.952 1.00 91.62 70 LEU A N 1
ATOM 549 C CA . LEU A 1 70 ? 9.577 10.534 -25.608 1.00 91.62 70 LEU A CA 1
ATOM 550 C C . LEU A 1 70 ? 10.762 11.211 -24.903 1.00 91.62 70 LEU A C 1
ATOM 552 O O . LEU A 1 70 ? 11.116 10.795 -23.798 1.00 91.62 70 LEU A O 1
ATOM 556 N N . ALA A 1 71 ? 11.370 12.250 -25.491 1.00 90.31 71 ALA A N 1
ATOM 557 C CA . ALA A 1 71 ? 12.576 12.880 -24.958 1.00 90.31 71 ALA A CA 1
ATOM 558 C C . ALA A 1 71 ? 12.415 13.339 -23.503 1.00 90.31 71 ALA A C 1
ATOM 560 O O . ALA A 1 71 ? 13.325 13.148 -22.707 1.00 90.31 71 ALA A O 1
ATOM 561 N N . GLN A 1 72 ? 11.249 13.871 -23.119 1.00 90.44 72 GLN A N 1
ATOM 562 C CA . GLN A 1 72 ? 11.004 14.302 -21.734 1.00 90.44 72 GLN A CA 1
ATOM 563 C C . GLN A 1 72 ? 10.914 13.140 -20.734 1.00 90.44 72 GLN A C 1
ATOM 565 O O . GLN A 1 72 ? 11.259 13.320 -19.572 1.00 90.44 72 GLN A O 1
ATOM 570 N N . LEU A 1 73 ? 10.467 11.957 -21.167 1.00 90.19 73 LEU A N 1
ATOM 571 C CA . LEU A 1 73 ? 10.412 10.765 -20.311 1.00 90.19 73 LEU A CA 1
ATOM 572 C C . LEU A 1 73 ? 11.783 10.096 -20.177 1.00 90.19 73 LEU A C 1
ATOM 574 O O . LEU A 1 73 ? 12.078 9.502 -19.144 1.00 90.19 73 LEU A O 1
ATOM 578 N N . LEU A 1 74 ? 12.601 10.175 -21.229 1.00 91.12 74 LEU A N 1
ATOM 579 C CA . LEU A 1 74 ? 13.938 9.581 -21.276 1.00 91.12 74 LEU A CA 1
ATOM 580 C C . LEU A 1 74 ? 15.035 10.534 -20.791 1.00 91.12 74 LEU A C 1
ATOM 582 O O . LEU A 1 74 ? 16.168 10.096 -20.586 1.00 91.12 74 LEU A O 1
ATOM 586 N N . ALA A 1 75 ? 14.709 11.816 -20.600 1.00 88.19 75 ALA A N 1
ATOM 587 C CA . ALA A 1 75 ? 15.643 12.833 -20.150 1.00 88.19 75 ALA A CA 1
ATOM 588 C C . ALA A 1 75 ? 16.361 12.353 -18.879 1.00 88.19 75 ALA A C 1
ATOM 590 O O . ALA A 1 75 ? 15.700 12.037 -17.882 1.00 88.19 75 ALA A O 1
ATOM 591 N N . PRO A 1 76 ? 17.702 12.263 -18.892 1.00 77.12 76 PRO A N 1
ATOM 592 C CA . PRO A 1 76 ? 18.431 11.920 -17.691 1.00 77.12 76 PRO A CA 1
ATOM 593 C C . PRO A 1 76 ? 18.208 13.035 -16.675 1.00 77.12 76 PRO A C 1
ATOM 595 O O . PRO A 1 76 ? 18.396 14.215 -16.970 1.00 77.12 76 PRO A O 1
ATOM 598 N N . ILE A 1 77 ? 17.821 12.660 -15.462 1.00 71.25 77 ILE A N 1
ATOM 599 C CA . ILE A 1 77 ? 17.915 13.582 -14.340 1.00 71.25 77 ILE A CA 1
ATOM 600 C C . ILE A 1 77 ? 19.411 13.713 -14.052 1.00 71.25 77 ILE A C 1
ATOM 602 O O . ILE A 1 77 ? 20.075 12.705 -13.778 1.00 71.25 77 ILE A O 1
ATOM 606 N N . GLU A 1 78 ? 19.942 14.936 -14.120 1.00 66.88 78 GLU A N 1
ATOM 607 C CA . GLU A 1 78 ? 21.223 15.297 -13.506 1.00 66.88 78 GLU A CA 1
ATOM 608 C C . GLU A 1 78 ? 21.054 15.174 -11.987 1.00 66.88 78 GLU A C 1
ATOM 610 O O . GLU A 1 78 ? 20.913 16.148 -11.255 1.00 66.88 78 GLU A O 1
ATOM 615 N N . ALA A 1 79 ? 20.946 13.936 -11.510 1.00 59.31 79 ALA A N 1
ATOM 616 C CA . ALA A 1 79 ? 20.985 13.641 -10.100 1.00 59.31 79 ALA A CA 1
ATOM 617 C C . ALA A 1 79 ? 22.437 13.852 -9.698 1.00 59.31 79 ALA A C 1
ATOM 619 O O . ALA A 1 79 ? 23.308 13.059 -10.073 1.00 59.31 79 ALA A O 1
ATOM 620 N N . ASP A 1 80 ? 22.686 14.949 -8.988 1.00 61.16 80 ASP A N 1
ATOM 621 C CA . ASP A 1 80 ? 23.883 15.091 -8.175 1.00 61.16 80 ASP A CA 1
ATOM 622 C C . ASP A 1 80 ? 24.080 13.759 -7.414 1.00 61.16 80 ASP A C 1
ATOM 624 O O . ASP A 1 80 ? 23.100 13.222 -6.883 1.00 61.16 80 ASP A O 1
ATOM 628 N N . PRO A 1 81 ? 25.287 13.158 -7.442 1.00 61.50 81 PRO A N 1
ATOM 629 C CA . PRO A 1 81 ? 25.576 11.896 -6.764 1.00 61.50 81 PRO A CA 1
ATOM 630 C C . PRO A 1 81 ? 25.123 11.846 -5.297 1.00 61.50 81 PRO A C 1
ATOM 632 O O . PRO A 1 81 ? 24.931 10.750 -4.769 1.00 61.50 81 PRO A O 1
ATOM 635 N N . GLU A 1 82 ? 24.944 13.002 -4.649 1.00 61.41 82 GLU A N 1
ATOM 636 C CA . GLU A 1 82 ? 24.416 13.121 -3.289 1.00 61.41 82 GLU A CA 1
ATOM 637 C C . GLU A 1 82 ? 22.898 12.868 -3.175 1.00 61.41 82 GLU A C 1
ATOM 639 O O . GLU A 1 82 ? 22.411 12.572 -2.080 1.00 61.41 82 GLU A O 1
ATOM 644 N N . PHE A 1 83 ? 22.132 12.917 -4.274 1.00 66.44 83 PHE A N 1
ATOM 645 C CA . PHE A 1 83 ? 20.689 12.661 -4.269 1.00 66.44 83 PHE A CA 1
ATOM 646 C C . PHE A 1 83 ? 20.348 11.233 -4.715 1.00 66.44 83 PHE A C 1
ATOM 648 O O . PHE A 1 83 ? 20.701 10.794 -5.814 1.00 66.44 83 PHE A O 1
ATOM 655 N N . PRO A 1 84 ? 19.590 10.486 -3.899 1.00 71.00 84 PRO A N 1
ATOM 656 C CA . PRO A 1 84 ? 19.239 9.116 -4.217 1.00 71.00 84 PRO A CA 1
ATOM 657 C C . PRO A 1 84 ? 18.210 9.039 -5.350 1.00 71.00 84 PRO A C 1
ATOM 659 O O . PRO A 1 84 ? 17.199 9.737 -5.353 1.00 71.00 84 PRO A O 1
ATOM 662 N N . ARG A 1 85 ? 18.438 8.113 -6.288 1.00 73.62 85 ARG A N 1
ATOM 663 C CA . ARG A 1 85 ? 17.502 7.782 -7.385 1.00 73.62 85 ARG A CA 1
ATOM 664 C C . ARG A 1 85 ? 16.358 6.864 -6.951 1.00 73.62 85 ARG A C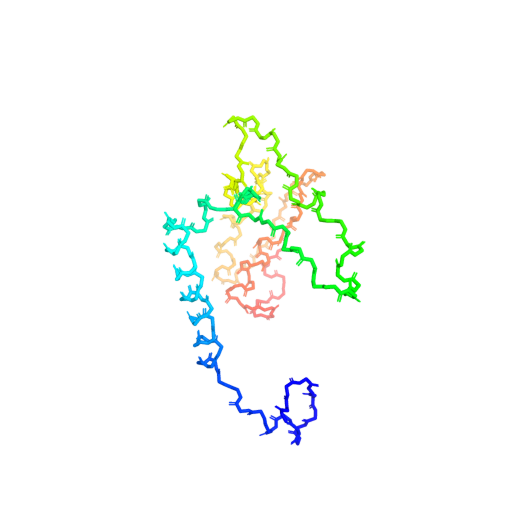 1
ATOM 666 O O . ARG A 1 85 ? 15.374 6.709 -7.667 1.00 73.62 85 ARG A O 1
ATOM 673 N N . MET A 1 86 ? 16.508 6.249 -5.784 1.00 76.12 86 MET A N 1
ATOM 674 C CA . MET A 1 86 ? 15.559 5.321 -5.183 1.00 76.12 86 MET A CA 1
ATOM 675 C C . MET A 1 86 ? 15.018 5.885 -3.870 1.00 76.12 86 MET A C 1
ATOM 677 O O . MET A 1 86 ? 15.536 6.860 -3.321 1.00 76.12 86 MET A O 1
ATOM 681 N N . ARG A 1 87 ? 13.986 5.237 -3.328 1.00 77.06 87 ARG A N 1
ATOM 682 C CA . ARG A 1 87 ? 13.503 5.566 -1.986 1.00 77.06 87 ARG A CA 1
ATOM 683 C C . ARG A 1 87 ? 14.633 5.332 -0.969 1.00 77.06 87 ARG A C 1
ATOM 685 O O . ARG A 1 87 ? 15.190 4.244 -0.904 1.00 77.06 87 ARG A O 1
ATOM 692 N N . VAL A 1 88 ? 14.946 6.343 -0.166 1.00 78.06 88 VAL A N 1
ATOM 693 C CA . VAL A 1 88 ? 15.862 6.219 0.991 1.00 78.06 88 VAL A CA 1
ATOM 694 C C . VAL A 1 88 ? 15.147 6.354 2.323 1.00 78.06 88 VAL A C 1
ATOM 696 O O . VAL A 1 88 ? 15.709 6.067 3.374 1.00 78.06 88 VAL A O 1
ATOM 699 N N . GLN A 1 89 ? 13.906 6.830 2.285 1.00 78.38 89 GLN A N 1
ATOM 700 C CA . GLN A 1 89 ? 13.093 6.939 3.475 1.00 78.38 89 GLN A CA 1
ATOM 701 C C . GLN A 1 89 ? 12.394 5.605 3.703 1.00 78.38 89 GLN A C 1
ATOM 703 O O . GLN A 1 89 ? 11.731 5.066 2.812 1.00 78.38 89 GLN A O 1
ATOM 708 N N . GLU A 1 90 ? 12.536 5.107 4.926 1.00 77.56 90 GLU A N 1
ATOM 709 C CA . GLU A 1 90 ? 11.637 4.107 5.483 1.00 77.56 90 GLU A CA 1
ATOM 710 C C . GLU A 1 90 ? 10.196 4.630 5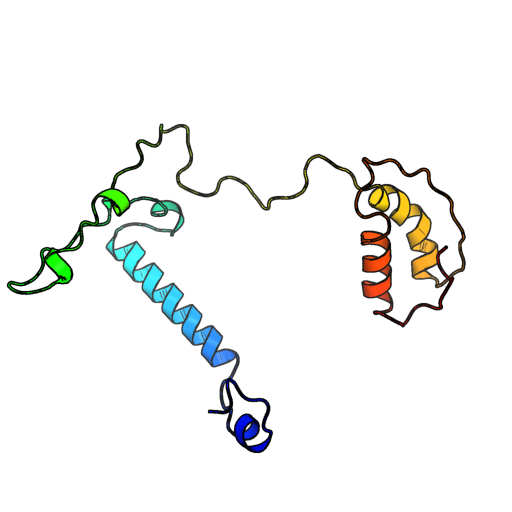.506 1.00 77.56 90 GLU A C 1
ATOM 712 O O . GLU A 1 90 ? 9.918 5.774 5.127 1.00 77.56 90 GLU A O 1
ATOM 717 N N . ARG A 1 91 ? 9.263 3.782 5.951 1.00 77.19 91 ARG A N 1
ATOM 718 C CA . ARG A 1 91 ? 7.853 4.151 6.115 1.00 77.19 91 ARG A CA 1
ATOM 719 C C . ARG A 1 91 ? 7.726 5.566 6.697 1.00 77.19 91 ARG A C 1
ATOM 721 O O . ARG A 1 91 ? 8.404 5.916 7.664 1.00 77.19 91 ARG A O 1
ATOM 728 N N . ASN A 1 92 ? 6.865 6.376 6.078 1.00 73.25 92 ASN A N 1
ATOM 729 C CA . ASN A 1 92 ? 6.594 7.748 6.499 1.00 73.25 92 ASN A CA 1
ATOM 730 C C . ASN A 1 92 ? 5.798 7.753 7.815 1.00 73.25 92 ASN A C 1
ATOM 732 O O . ASN A 1 92 ? 4.587 7.983 7.838 1.00 73.25 92 ASN A O 1
ATOM 736 N N . ASP A 1 93 ? 6.482 7.413 8.902 1.00 71.06 93 ASP A N 1
ATOM 737 C CA . ASP A 1 93 ? 5.954 7.473 10.252 1.00 71.06 93 ASP A CA 1
ATOM 738 C C . ASP A 1 93 ? 5.977 8.928 10.730 1.00 71.06 93 ASP A C 1
ATOM 740 O O . ASP A 1 93 ? 6.880 9.703 10.405 1.00 71.06 93 ASP A O 1
ATOM 744 N N . ARG A 1 94 ? 4.968 9.328 11.509 1.00 65.81 94 ARG A N 1
ATOM 745 C CA . ARG A 1 94 ? 4.882 10.683 12.070 1.00 65.81 94 ARG A CA 1
ATOM 746 C C . ARG A 1 94 ? 5.978 10.857 13.127 1.00 65.81 94 ARG A C 1
ATOM 748 O O . ARG A 1 94 ? 5.759 10.555 14.291 1.00 65.81 94 ARG A O 1
ATOM 755 N N . ARG A 1 95 ? 7.165 11.314 12.720 1.00 59.09 95 ARG A N 1
ATOM 756 C CA . ARG A 1 95 ? 8.360 11.373 13.586 1.00 59.09 95 ARG A CA 1
ATOM 757 C C . ARG A 1 95 ? 8.305 12.428 14.699 1.00 59.09 95 ARG A C 1
ATOM 759 O O . ARG A 1 95 ? 9.143 12.371 15.590 1.00 59.09 95 ARG A O 1
ATOM 766 N N . HIS A 1 96 ? 7.377 13.386 14.641 1.00 62.47 96 HIS A N 1
ATOM 767 C CA . HIS A 1 96 ? 7.459 14.607 15.458 1.00 62.47 96 HIS A CA 1
ATOM 768 C C . HIS A 1 96 ? 6.302 14.852 16.433 1.00 62.47 96 HIS A C 1
ATOM 770 O O . HIS A 1 96 ? 6.420 15.765 17.241 1.00 62.47 96 HIS A O 1
ATOM 776 N N . ASP A 1 97 ? 5.268 14.007 16.449 1.00 69.75 97 ASP A N 1
ATOM 777 C CA . ASP A 1 97 ? 4.174 14.139 17.415 1.00 69.75 97 ASP A CA 1
ATOM 778 C C . ASP A 1 97 ? 4.033 12.824 18.176 1.00 69.75 97 ASP A C 1
ATOM 780 O O . ASP A 1 97 ? 3.626 11.818 17.588 1.00 69.75 97 ASP A O 1
ATOM 784 N N . ILE A 1 98 ? 4.348 12.831 19.472 1.00 76.06 98 ILE A N 1
ATOM 785 C CA . ILE A 1 98 ? 3.849 11.803 20.389 1.00 76.06 98 ILE A CA 1
ATOM 786 C C . ILE A 1 98 ? 2.359 12.121 20.569 1.00 76.06 98 ILE A C 1
ATOM 788 O O . ILE A 1 98 ? 2.037 13.191 21.086 1.00 76.06 98 ILE A O 1
ATOM 792 N N . PRO A 1 99 ? 1.427 11.286 20.078 1.00 87.62 99 PRO A N 1
ATOM 793 C CA . PRO A 1 99 ? 0.008 11.547 20.271 1.00 87.62 99 PRO A CA 1
ATOM 794 C C . PRO A 1 99 ? -0.320 11.501 21.762 1.00 87.62 99 PRO A C 1
ATOM 796 O O . PRO A 1 99 ? 0.180 10.618 22.452 1.00 87.62 99 PRO A O 1
ATOM 799 N N . LEU A 1 100 ? -1.223 12.370 22.229 1.00 91.12 100 LEU A N 1
ATOM 800 C CA . LEU A 1 100 ? -1.705 12.341 23.617 1.00 91.12 100 LEU A CA 1
ATOM 801 C C . LEU A 1 100 ? -2.165 10.932 24.024 1.00 91.12 100 LEU A C 1
ATOM 803 O O . LEU A 1 100 ? -1.911 10.491 25.136 1.00 91.12 100 LEU A O 1
ATOM 807 N N . ASP A 1 101 ? -2.771 10.187 23.098 1.00 91.81 101 ASP A N 1
ATOM 808 C CA . ASP A 1 101 ? -3.176 8.797 23.301 1.00 91.81 101 ASP A CA 1
ATOM 809 C C . ASP A 1 101 ? -2.065 7.866 23.802 1.00 91.81 101 ASP A C 1
ATOM 811 O O . ASP A 1 101 ? -2.387 6.898 24.481 1.00 91.81 101 ASP A O 1
ATOM 815 N N . ASP A 1 102 ? -0.791 8.129 23.497 1.00 90.44 102 ASP A N 1
ATOM 816 C CA . ASP A 1 102 ? 0.326 7.316 23.999 1.00 90.44 102 ASP A CA 1
ATOM 817 C C . ASP A 1 102 ? 0.564 7.535 25.500 1.00 90.44 102 ASP A C 1
ATOM 819 O O . ASP A 1 102 ? 1.072 6.642 26.177 1.00 90.44 102 ASP A O 1
ATOM 823 N N . GLU A 1 103 ? 0.120 8.673 26.033 1.00 91.19 103 GLU A N 1
ATOM 824 C CA . GLU A 1 103 ? 0.053 8.952 27.469 1.00 91.19 103 GLU A CA 1
ATOM 825 C C . GLU A 1 103 ? -1.247 8.416 28.093 1.00 91.19 103 GLU A C 1
ATOM 827 O O . GLU A 1 103 ? -1.236 7.945 29.231 1.00 91.19 103 GLU A O 1
ATOM 832 N N . LEU A 1 104 ? -2.363 8.433 27.349 1.00 93.62 104 LEU A N 1
ATOM 833 C CA . LEU A 1 104 ? -3.661 7.938 27.835 1.00 93.62 104 LEU A CA 1
ATOM 834 C C . LEU A 1 104 ? -3.693 6.411 27.955 1.00 93.62 104 LEU A C 1
ATOM 836 O O . LEU A 1 104 ? -4.219 5.871 28.928 1.00 93.62 104 LEU A O 1
ATOM 840 N N . LEU A 1 105 ? -3.149 5.7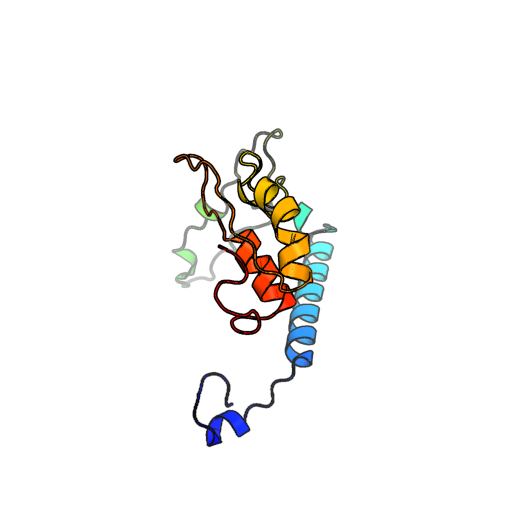01 26.962 1.00 94.25 105 LEU A N 1
ATOM 841 C CA . LEU A 1 105 ? -3.272 4.246 26.848 1.00 94.25 105 LEU A CA 1
ATOM 842 C C . LEU A 1 105 ? -2.771 3.516 28.095 1.00 94.25 105 LEU A C 1
ATOM 844 O O . LEU A 1 105 ? -3.529 2.705 28.610 1.00 94.25 105 LEU A O 1
ATOM 848 N N . PRO A 1 106 ? -1.570 3.797 28.641 1.00 94.94 106 PRO A N 1
ATOM 849 C CA . PRO A 1 106 ? -1.085 3.112 29.838 1.00 94.94 106 PRO A CA 1
ATOM 850 C C . PRO A 1 106 ? -2.014 3.246 31.053 1.00 94.94 106 PRO A C 1
ATOM 852 O O . PRO A 1 106 ? -2.062 2.340 31.883 1.00 94.94 106 PRO A O 1
ATOM 855 N N . ILE A 1 107 ? -2.757 4.354 31.149 1.00 94.75 107 ILE A N 1
ATOM 856 C CA . ILE A 1 107 ? -3.721 4.614 32.226 1.00 94.75 107 ILE A CA 1
ATOM 857 C C . ILE A 1 107 ? -5.009 3.821 31.987 1.00 94.75 107 ILE A C 1
ATOM 859 O O . ILE A 1 107 ? -5.548 3.216 32.911 1.00 94.75 107 ILE A O 1
ATOM 863 N N . LEU A 1 108 ? -5.500 3.812 30.746 1.00 95.62 108 LEU A N 1
ATOM 864 C CA . LEU A 1 108 ? -6.778 3.198 30.385 1.00 95.62 108 LEU A CA 1
ATOM 865 C C . LEU A 1 108 ? -6.673 1.683 30.146 1.00 95.62 108 LEU A C 1
ATOM 867 O O . LEU A 1 108 ? -7.654 0.971 30.327 1.00 95.62 108 LEU A O 1
ATOM 871 N N . GLU A 1 109 ? -5.499 1.166 29.779 1.00 95.00 109 GLU A N 1
ATOM 872 C CA . GLU A 1 109 ? -5.277 -0.237 29.403 1.00 95.00 109 GLU A CA 1
ATOM 873 C C . GLU A 1 109 ? -5.765 -1.249 30.454 1.00 95.00 109 GLU A C 1
ATOM 875 O O . GLU A 1 109 ? -6.438 -2.204 30.068 1.00 95.00 109 GLU A O 1
ATOM 880 N N . PRO A 1 110 ? -5.504 -1.084 31.769 1.00 95.56 110 PRO A N 1
ATOM 881 C CA . PRO A 1 110 ? -5.980 -2.038 32.770 1.00 95.56 110 PRO A CA 1
ATOM 882 C C . PRO A 1 110 ? -7.510 -2.090 32.859 1.00 95.56 110 PRO A C 1
ATOM 884 O O . PRO A 1 110 ? -8.072 -3.160 33.097 1.00 95.56 110 PRO A O 1
ATOM 887 N N . HIS A 1 111 ? -8.168 -0.947 32.648 1.00 95.75 111 HIS A N 1
ATOM 888 C CA . HIS A 1 111 ? -9.623 -0.806 32.665 1.00 95.75 111 HIS A CA 1
ATOM 889 C C . HIS A 1 111 ? -10.245 -1.365 31.392 1.00 95.75 111 HIS A C 1
ATOM 891 O O . HIS A 1 111 ? -11.223 -2.107 31.461 1.00 95.75 111 HIS A O 1
ATOM 897 N N . ILE A 1 112 ? -9.612 -1.103 30.243 1.00 95.38 112 ILE A N 1
ATOM 898 C CA . ILE A 1 112 ? -9.977 -1.729 28.975 1.00 95.38 112 ILE A CA 1
ATOM 899 C C . ILE A 1 112 ? -9.877 -3.241 29.120 1.00 95.38 112 ILE A C 1
ATOM 901 O O . ILE A 1 112 ? -10.855 -3.914 28.852 1.00 95.38 112 ILE A O 1
ATOM 905 N N . ALA A 1 113 ? -8.762 -3.775 29.626 1.00 95.06 113 ALA A N 1
ATOM 906 C CA . ALA A 1 113 ? -8.528 -5.213 29.709 1.00 95.06 113 ALA A CA 1
ATOM 907 C C . ALA A 1 113 ? -9.532 -5.965 30.601 1.00 95.06 113 ALA A C 1
ATOM 909 O O . ALA A 1 113 ? -9.806 -7.142 30.357 1.00 95.06 113 ALA A O 1
ATOM 910 N N . ARG A 1 114 ? -10.043 -5.309 31.649 1.00 94.94 114 ARG A N 1
ATOM 911 C CA . ARG A 1 114 ? -10.962 -5.894 32.640 1.00 94.94 114 ARG A CA 1
ATOM 912 C C . ARG A 1 114 ? -12.422 -5.510 32.427 1.00 94.94 114 ARG A C 1
ATOM 914 O O . ARG A 1 114 ? -13.260 -5.959 33.201 1.00 94.94 114 ARG A O 1
ATOM 921 N N . GLU A 1 115 ? -12.707 -4.694 31.414 1.00 94.00 115 GLU A N 1
ATOM 922 C CA . GLU A 1 115 ? -14.011 -4.056 31.223 1.00 94.00 115 GLU A CA 1
ATOM 923 C C . GLU A 1 115 ? -14.493 -3.320 32.494 1.00 94.00 115 GLU A C 1
ATOM 925 O O . GLU A 1 115 ? -15.657 -3.378 32.888 1.00 94.00 115 GLU A O 1
ATOM 930 N N . GLU A 1 116 ? -13.565 -2.644 33.171 1.00 95.44 116 GLU A N 1
ATOM 931 C CA . GLU A 1 116 ? -13.823 -1.925 34.417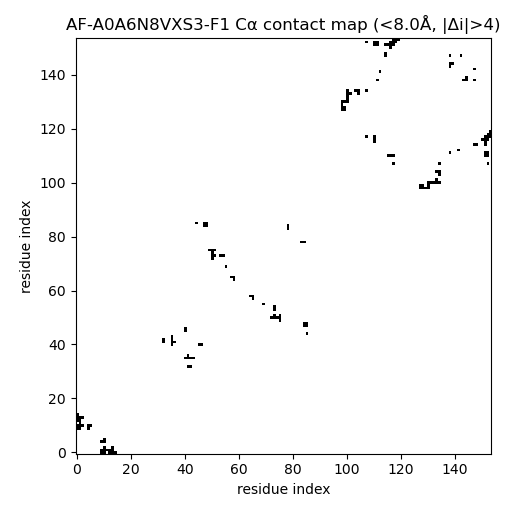 1.00 95.44 116 GLU A CA 1
ATOM 932 C C . GLU A 1 116 ? -14.118 -0.453 34.129 1.00 95.44 116 GLU A C 1
ATOM 934 O O . GLU A 1 116 ? -13.364 0.202 33.411 1.00 95.44 116 GLU A O 1
ATOM 939 N N . HIS A 1 117 ? -15.194 0.076 34.716 1.00 95.88 117 HIS A N 1
ATOM 940 C CA . HIS A 1 117 ? -15.574 1.473 34.530 1.00 95.88 117 HIS A CA 1
ATOM 941 C C . HIS A 1 117 ? -14.483 2.437 35.025 1.00 95.88 117 HIS A C 1
ATOM 943 O O . HIS A 1 117 ? -14.016 2.326 36.161 1.00 95.88 117 HIS A O 1
ATOM 949 N N . ILE A 1 118 ? -14.122 3.416 34.197 1.00 95.62 118 ILE A N 1
ATOM 950 C CA . ILE A 1 118 ? -13.264 4.547 34.552 1.00 95.62 118 ILE A CA 1
ATOM 951 C C . ILE A 1 118 ? -13.805 5.833 33.925 1.00 95.62 118 ILE A C 1
ATOM 953 O O . ILE A 1 118 ? -14.217 5.836 32.768 1.00 95.62 118 ILE A O 1
ATOM 957 N N . SER A 1 119 ? -13.736 6.931 34.680 1.00 95.56 119 SER A N 1
ATOM 958 C CA . SER A 1 119 ? -13.853 8.289 34.147 1.00 95.56 119 SER A CA 1
ATOM 959 C C . SER A 1 119 ? -12.560 9.058 34.419 1.00 95.56 119 SER A C 1
ATOM 961 O O . SER A 1 119 ? -12.118 9.143 35.570 1.00 95.56 119 SER A O 1
ATOM 963 N N . ALA A 1 120 ? -11.940 9.602 33.372 1.00 91.75 120 ALA A N 1
ATOM 964 C CA . ALA A 1 120 ? -10.679 10.334 33.446 1.00 91.75 120 ALA A CA 1
ATOM 965 C C . ALA A 1 120 ? -10.783 11.683 32.722 1.00 91.75 120 ALA A C 1
ATOM 967 O O . ALA A 1 120 ? -11.586 11.880 31.816 1.00 91.75 120 ALA A O 1
ATOM 968 N N . LYS A 1 121 ? -9.972 12.658 33.141 1.00 94.50 121 LYS A N 1
ATOM 969 C CA . LYS A 1 121 ? -9.948 13.995 32.535 1.00 94.50 121 LYS A CA 1
ATOM 970 C C . LYS A 1 121 ? -8.525 14.343 32.144 1.00 94.50 121 LYS A C 1
ATOM 972 O O . LYS A 1 121 ? -7.617 14.190 32.956 1.00 94.50 121 LYS A O 1
ATOM 977 N N . PHE A 1 122 ? -8.366 14.839 30.925 1.00 91.06 122 PHE A N 1
ATOM 978 C CA . PHE A 1 122 ? -7.078 15.205 30.350 1.00 91.06 122 PHE A CA 1
ATOM 979 C C . PHE A 1 122 ? -7.174 16.583 29.705 1.00 91.06 122 PHE A C 1
ATOM 981 O O . PHE A 1 122 ? -8.207 16.928 29.123 1.00 91.06 122 PHE A O 1
ATOM 988 N N . ASP A 1 123 ? -6.097 17.358 29.795 1.00 93.44 123 ASP A N 1
ATOM 989 C CA . ASP A 1 123 ? -6.012 18.659 29.141 1.00 93.44 123 ASP A CA 1
ATOM 990 C C . ASP A 1 123 ? -5.736 18.479 27.643 1.00 93.44 123 ASP A C 1
ATOM 992 O O . ASP A 1 123 ? -4.810 17.780 27.226 1.00 93.44 123 ASP A O 1
ATOM 996 N N . ILE A 1 124 ? -6.557 19.119 26.809 1.00 93.19 124 ILE A N 1
ATOM 997 C CA . ILE A 1 124 ? -6.465 19.023 25.349 1.00 93.19 124 ILE A CA 1
ATOM 998 C C . ILE A 1 124 ? -6.107 20.393 24.769 1.00 93.19 124 ILE A C 1
ATOM 1000 O O . ILE A 1 124 ? -6.776 21.387 25.047 1.00 93.19 124 ILE A O 1
ATOM 1004 N N . SER A 1 125 ? -5.071 20.431 23.928 1.00 90.75 125 SER A N 1
ATOM 1005 C CA . SER A 1 125 ? -4.679 21.593 23.126 1.00 90.75 125 SER A CA 1
ATOM 1006 C C . SER A 1 125 ? -4.912 21.327 21.632 1.00 90.75 125 SER A C 1
ATOM 1008 O O . SER A 1 125 ? -5.249 20.217 21.219 1.00 90.75 125 SER A O 1
ATOM 1010 N N . ASN A 1 126 ? -4.711 22.343 20.791 1.00 89.12 126 ASN A N 1
ATOM 1011 C CA . ASN A 1 126 ? -4.775 22.216 19.330 1.00 89.12 126 ASN A CA 1
ATOM 1012 C C . ASN A 1 126 ? -3.636 21.367 18.725 1.00 89.12 126 ASN A C 1
ATOM 1014 O O . ASN A 1 126 ? -3.721 20.985 17.558 1.00 89.12 126 ASN A O 1
ATOM 1018 N N . GLU A 1 127 ? -2.592 21.070 19.498 1.00 87.69 127 GLU A N 1
ATOM 1019 C CA . GLU A 1 127 ? -1.491 20.183 19.105 1.00 87.69 127 GLU A CA 1
ATOM 1020 C C . GLU A 1 127 ? -1.885 18.703 19.263 1.00 87.69 127 GLU A C 1
ATOM 1022 O O . GLU A 1 127 ? -1.418 17.842 18.514 1.00 87.69 127 GLU A O 1
ATOM 1027 N N . HIS A 1 128 ? -2.818 18.401 20.176 1.00 89.75 128 HIS A N 1
ATOM 1028 C CA . HIS A 1 128 ? -3.334 17.053 20.407 1.00 89.75 128 HIS A CA 1
ATOM 1029 C C . HIS A 1 128 ? -4.329 16.652 19.312 1.00 89.75 128 HIS A C 1
ATOM 1031 O O . HIS A 1 128 ? -5.539 16.872 19.387 1.00 89.75 128 HIS A O 1
ATOM 1037 N N . ARG A 1 129 ? -3.806 16.032 18.255 1.00 87.38 129 ARG A N 1
ATOM 1038 C CA . ARG A 1 129 ? -4.605 15.526 17.133 1.00 87.38 129 ARG A CA 1
ATOM 1039 C C . ARG A 1 129 ? -5.072 14.097 17.404 1.00 87.38 129 ARG A C 1
ATOM 1041 O O . ARG A 1 129 ? -4.323 13.281 17.933 1.00 87.38 129 ARG A O 1
ATOM 1048 N N . THR A 1 130 ? -6.283 13.767 16.945 1.00 90.81 130 THR A N 1
ATOM 1049 C CA . THR A 1 130 ? -6.847 12.399 16.973 1.00 90.81 130 THR A CA 1
ATOM 1050 C C . THR A 1 130 ? -6.934 11.763 18.369 1.00 90.81 130 THR A C 1
ATOM 1052 O O . THR A 1 130 ? -6.739 10.557 18.498 1.00 90.81 130 THR A O 1
ATOM 1055 N N . VAL A 1 131 ? -7.233 12.562 19.399 1.00 92.88 131 VAL A N 1
ATOM 1056 C CA . VAL A 1 131 ? -7.408 12.065 20.773 1.00 92.88 131 VAL A CA 1
ATOM 1057 C C . VAL A 1 131 ? -8.518 11.007 20.826 1.00 92.88 131 VAL A C 1
ATOM 1059 O O . VAL A 1 131 ? -9.594 11.200 20.259 1.00 92.88 131 VAL A O 1
ATOM 1062 N N . GLY A 1 132 ? -8.241 9.883 21.480 1.00 93.06 132 GLY A N 1
ATOM 1063 C CA . GLY A 1 132 ? -9.114 8.720 21.618 1.00 93.06 132 GLY A CA 1
ATOM 1064 C C . GLY A 1 132 ? -9.033 7.714 20.466 1.00 93.06 132 GLY A C 1
ATOM 1065 O O . GLY A 1 132 ? -9.605 6.631 20.576 1.00 93.06 132 GLY A O 1
ATOM 1066 N N . ALA A 1 133 ? -8.337 8.010 19.363 1.00 94.00 133 ALA A N 1
ATOM 1067 C CA . ALA A 1 133 ? -8.289 7.115 18.205 1.00 94.00 133 ALA A CA 1
ATOM 1068 C C . ALA A 1 133 ? -7.498 5.823 18.471 1.00 94.00 133 ALA A C 1
ATOM 1070 O O . ALA A 1 133 ? -7.936 4.745 18.061 1.00 94.00 133 ALA A O 1
ATOM 1071 N N . ARG A 1 134 ? -6.350 5.891 19.161 1.00 93.38 134 ARG A N 1
ATOM 1072 C CA . ARG A 1 134 ? -5.602 4.678 19.538 1.00 93.38 134 ARG A CA 1
ATOM 1073 C C . ARG A 1 134 ? -6.335 3.932 20.641 1.00 93.38 134 ARG A C 1
ATOM 1075 O O . ARG A 1 134 ? -6.417 2.712 20.558 1.00 93.38 134 ARG A O 1
ATOM 1082 N N . VAL A 1 135 ? -6.912 4.645 21.611 1.00 94.31 135 VAL A N 1
ATOM 1083 C CA . VAL A 1 135 ? -7.755 4.053 22.667 1.00 94.31 135 VAL A CA 1
ATOM 1084 C C . VAL A 1 135 ? -8.908 3.255 22.046 1.00 94.31 135 VAL A C 1
ATOM 1086 O O . VAL A 1 135 ? -9.053 2.065 22.316 1.00 94.31 135 VAL A O 1
ATOM 1089 N N . SER A 1 136 ? -9.664 3.868 21.132 1.00 94.44 136 SER A N 1
ATOM 1090 C CA . SER A 1 136 ? -10.737 3.213 20.376 1.00 94.44 136 SER A CA 1
ATOM 1091 C C . SER A 1 136 ? -10.221 2.020 19.567 1.00 94.44 136 SER A C 1
ATOM 1093 O O . SER A 1 136 ? -10.839 0.958 19.587 1.00 94.44 136 SER A O 1
ATOM 1095 N N . GLY A 1 137 ? -9.056 2.149 18.925 1.00 95.19 137 GLY A N 1
ATOM 1096 C CA . GLY A 1 137 ? -8.407 1.047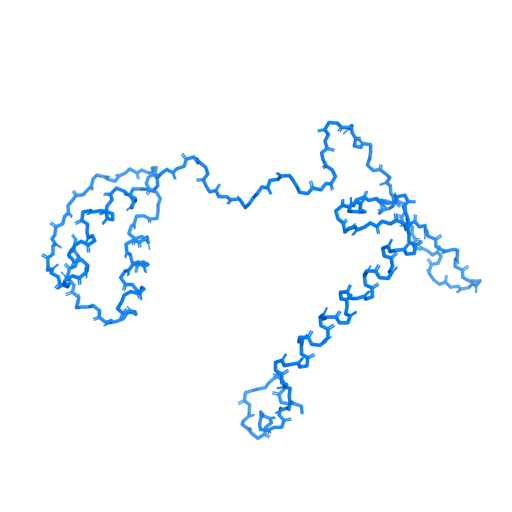 18.218 1.00 95.19 137 GLY A CA 1
ATOM 1097 C C . GLY A 1 137 ? -8.068 -0.141 19.125 1.00 95.19 137 GLY A C 1
ATOM 1098 O O . GLY A 1 137 ? -8.275 -1.283 18.722 1.00 95.19 137 GLY A O 1
ATOM 1099 N N . ARG A 1 138 ? -7.597 0.100 20.356 1.00 95.12 138 ARG A N 1
ATOM 1100 C CA . ARG A 1 138 ? -7.335 -0.965 21.340 1.00 95.12 138 ARG A CA 1
ATOM 1101 C C . ARG A 1 138 ? -8.614 -1.641 21.811 1.00 95.12 138 ARG A C 1
ATOM 1103 O O . ARG A 1 138 ? -8.656 -2.867 21.850 1.00 95.12 138 ARG A O 1
ATOM 1110 N N . ILE A 1 139 ? -9.661 -0.864 22.089 1.00 95.75 139 ILE A N 1
ATOM 1111 C CA . ILE A 1 139 ? -10.980 -1.407 22.438 1.00 95.75 139 ILE A CA 1
ATOM 1112 C C . ILE A 1 139 ? -11.493 -2.297 21.301 1.00 95.75 139 ILE A C 1
ATOM 1114 O O . ILE A 1 139 ? -11.840 -3.448 21.543 1.00 95.75 139 ILE A O 1
ATOM 1118 N N . ALA A 1 140 ? -11.462 -1.817 20.055 1.00 96.31 140 ALA A N 1
ATOM 1119 C CA . ALA A 1 140 ? -11.915 -2.583 18.896 1.00 96.31 140 ALA A CA 1
ATOM 1120 C C . ALA A 1 140 ? -11.072 -3.849 18.651 1.00 96.31 140 ALA A C 1
ATOM 1122 O O . ALA A 1 140 ? -11.612 -4.881 18.263 1.00 96.31 140 ALA A O 1
ATOM 1123 N N . GLN A 1 141 ? -9.762 -3.8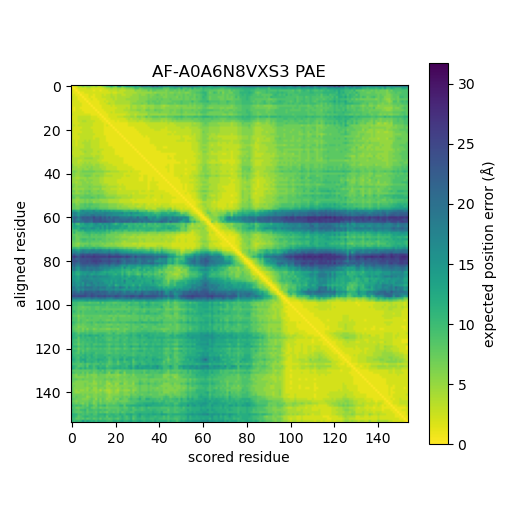11 18.911 1.00 96.25 141 GLN A N 1
ATOM 1124 C CA . GLN A 1 141 ? -8.902 -4.997 18.815 1.00 96.25 141 GLN A CA 1
ATOM 1125 C C . GLN A 1 141 ? -9.276 -6.085 19.828 1.00 96.25 141 GLN A C 1
ATOM 1127 O O . GLN A 1 141 ? -9.171 -7.266 19.504 1.00 96.25 141 GLN A O 1
ATOM 1132 N N . GLN A 1 142 ? -9.693 -5.703 21.036 1.00 96.00 142 GLN A N 1
ATOM 1133 C CA . GLN A 1 142 ? -10.020 -6.655 22.097 1.00 96.00 142 GLN A CA 1
ATOM 1134 C C . GLN A 1 142 ? -11.490 -7.101 22.073 1.00 96.00 142 GLN A C 1
ATOM 1136 O O . GLN A 1 142 ? -11.779 -8.275 22.295 1.00 96.00 142 GLN A O 1
ATOM 1141 N N . TYR A 1 143 ? -12.409 -6.180 21.792 1.00 96.56 143 TYR A N 1
ATOM 1142 C CA . TYR A 1 143 ? -13.853 -6.375 21.942 1.00 96.56 143 TYR A CA 1
ATOM 1143 C C . TYR A 1 143 ? -14.630 -6.291 20.619 1.00 96.56 143 TYR A C 1
ATOM 1145 O O . TYR A 1 143 ? -15.822 -6.590 20.581 1.00 96.56 143 TYR A O 1
ATOM 1153 N N . GLY A 1 144 ? -13.994 -5.892 19.517 1.00 94.81 144 GLY A N 1
ATOM 1154 C CA . GLY A 1 144 ? -14.707 -5.507 18.299 1.00 94.81 144 GLY A CA 1
ATOM 1155 C C . GLY A 1 144 ? -15.519 -4.220 18.484 1.00 94.81 144 GLY A C 1
ATOM 1156 O O . GLY A 1 144 ? -15.425 -3.540 19.504 1.00 94.81 144 GLY A O 1
ATOM 1157 N N . ASP A 1 145 ? -16.340 -3.886 17.490 1.00 93.75 145 ASP A N 1
ATOM 1158 C CA . ASP A 1 145 ? -16.998 -2.572 17.423 1.00 93.75 145 ASP A CA 1
ATOM 1159 C C . ASP A 1 145 ? -18.053 -2.341 18.519 1.00 93.75 145 ASP A C 1
ATOM 1161 O O . ASP A 1 145 ? -18.340 -1.200 18.873 1.00 93.75 145 ASP A O 1
ATOM 1165 N N . LEU A 1 146 ? -18.658 -3.415 19.038 1.00 93.94 146 LEU A N 1
ATOM 1166 C CA . LEU A 1 146 ? -19.807 -3.358 19.955 1.00 93.94 146 LEU A CA 1
ATOM 1167 C C . LEU A 1 146 ? -19.640 -4.235 21.205 1.00 93.94 146 LEU A C 1
ATOM 1169 O O . LEU A 1 146 ? -20.597 -4.397 21.959 1.00 93.94 146 LEU A O 1
ATOM 1173 N N . GLY A 1 147 ? -18.473 -4.856 21.403 1.00 93.19 147 GLY A N 1
ATOM 1174 C CA . GLY A 1 147 ? -18.303 -5.861 22.456 1.00 93.19 147 GLY A CA 1
ATOM 1175 C C . GLY A 1 147 ? -18.014 -5.304 23.846 1.00 93.19 147 GLY A C 1
ATOM 1176 O O . GLY A 1 147 ? -18.158 -6.048 24.807 1.00 93.19 147 GLY A O 1
ATOM 1177 N N . MET A 1 148 ? -17.624 -4.033 23.965 1.00 94.75 148 MET A N 1
ATOM 1178 C CA . MET A 1 148 ? -17.444 -3.368 25.258 1.00 94.75 148 MET A CA 1
ATOM 1179 C C . MET A 1 148 ? -18.729 -2.636 25.647 1.00 94.75 148 MET A C 1
ATOM 1181 O O . MET A 1 148 ? -19.330 -1.936 24.825 1.00 94.75 148 MET A O 1
ATOM 1185 N N . GLN A 1 149 ? -19.137 -2.759 26.909 1.00 94.62 149 GLN A N 1
ATOM 1186 C CA . GLN A 1 149 ? -20.273 -2.013 27.439 1.00 94.62 149 GLN A CA 1
ATOM 1187 C C . GLN A 1 149 ? -20.076 -0.495 27.305 1.00 94.62 149 GLN A C 1
ATOM 1189 O O . GLN A 1 149 ? -18.996 0.068 27.496 1.00 94.62 149 GLN A O 1
ATOM 1194 N N . ARG A 1 150 ? -21.157 0.202 26.948 1.00 93.06 150 ARG A N 1
ATOM 1195 C CA . ARG A 1 150 ? -21.122 1.655 26.790 1.00 93.06 150 ARG A CA 1
ATOM 1196 C C . ARG A 1 150 ? -20.881 2.319 28.142 1.00 93.06 150 ARG A C 1
ATOM 1198 O O . ARG A 1 150 ? -21.570 2.010 29.108 1.00 93.06 150 ARG A O 1
ATOM 1205 N N . GLY A 1 151 ? -19.968 3.285 28.159 1.00 92.12 151 GLY A N 1
ATOM 1206 C CA . GLY A 1 151 ? -19.608 4.015 29.370 1.00 92.12 151 GLY A CA 1
ATOM 1207 C C . GLY A 1 151 ? -18.546 3.310 30.205 1.00 92.12 151 GLY A C 1
ATOM 1208 O O . GLY A 1 151 ? -18.213 3.818 31.259 1.00 92.12 151 GLY A O 1
ATOM 1209 N N . THR A 1 152 ? -17.971 2.181 29.773 1.00 94.06 152 THR A N 1
ATOM 1210 C CA . THR A 1 152 ? -16.833 1.576 30.488 1.00 94.06 152 THR A CA 1
ATOM 1211 C C . THR A 1 152 ? -15.623 2.517 30.538 1.00 94.06 152 THR A C 1
ATOM 1213 O O . THR A 1 152 ? -14.952 2.582 31.558 1.00 94.06 152 THR A O 1
ATOM 1216 N N . ILE A 1 153 ? -15.377 3.299 29.484 1.00 94.62 153 ILE A N 1
ATOM 1217 C CA . ILE A 1 153 ? -14.340 4.339 29.456 1.00 94.62 153 ILE A CA 1
ATOM 1218 C C . ILE A 1 153 ? -15.012 5.688 29.169 1.00 94.62 153 ILE A C 1
ATOM 1220 O O . ILE A 1 153 ? -15.682 5.816 28.139 1.00 94.62 153 ILE A O 1
ATOM 1224 N N . GLU A 1 154 ? -14.830 6.666 30.060 1.00 91.94 154 GLU A N 1
ATOM 1225 C CA . GLU A 1 154 ? -15.340 8.045 29.945 1.00 91.94 154 GLU A CA 1
ATOM 1226 C C . GLU A 1 154 ? -14.243 9.110 30.043 1.00 91.94 154 GLU A C 1
ATOM 1228 O O . GLU A 1 154 ? -13.394 9.028 30.963 1.00 91.94 154 GLU A O 1
#

Foldseek 3Di:
DLDPDPDPVSVVPDDDDPVVVVVVVVVVVVVVCVVCVVVPHRDPQVCQLVLVVDDDDCDDPPDPSNVDDCCVVSPRDPPDPPDGSDDPDDPPDPPPDPAVVVVVCVVCVVLLVVLAADEDDDDDDPSRPPPCVVVQVVSCVVQNDPRRDPRSYD

pLDDT: mean 89.46, std 9.88, range [59.09, 98.62]

Solvent-accessible surface area (backbone atoms only — not comparable to full-atom values): 9990 Å² total; per-residue (Å²): 101,30,77,94,57,87,53,63,85,44,35,74,51,46,78,85,50,75,63,60,55,52,53,49,54,50,52,55,52,49,52,52,50,50,54,33,50,78,73,73,43,93,52,68,80,82,51,50,81,49,35,86,84,58,77,88,76,83,56,63,93,91,45,75,67,63,75,62,82,58,61,81,79,46,52,74,77,88,62,54,91,88,53,76,71,54,89,82,71,68,83,92,64,78,87,83,63,85,47,57,37,74,69,46,38,77,72,45,46,67,31,62,77,67,69,38,74,45,77,70,88,79,91,83,55,95,83,52,60,71,70,55,52,62,51,49,49,52,48,35,72,76,40,40,96,75,58,60,68,88,68,30,73,74